Protein AF-T0DL78-F1 (afdb_monomer_lite)

Sequence (65 aa):
MKNIVRKVLAALGLVISVVYLLNPTAGVIELIPDNIPYIGNLDEAGAVMLFLSCLKILRQSYLRD

pLDDT: mean 91.89, std 6.94, range [63.91, 98.69]

Foldseek 3Di:
DVLVVLLVVLVVLLVVLVVVLVPPVVQPDDPARLPDPPCRCVVNVVSVVSNVVSVVSNVVSVVVD

Secondary structure (DSSP, 8-state):
-HHHHHHHHHHHHHHHHHHHHT-TTTTSS-SS-TTSTTTTTHHHHHHHHHHHHHHHHHHHHHTT-

Radius of gyration: 14.44 Å; chains: 1; bounding box: 37×19×36 Å

Structure (mmCIF, N/CA/C/O backbone):
data_AF-T0DL78-F1
#
_entry.id   AF-T0DL78-F1
#
loop_
_atom_site.group_PDB
_atom_site.id
_atom_site.type_symbol
_atom_site.label_atom_id
_atom_site.label_alt_id
_atom_site.label_comp_id
_atom_site.label_asym_id
_atom_site.label_entity_id
_atom_site.label_seq_id
_atom_site.pdbx_PDB_ins_code
_atom_site.Cartn_x
_atom_site.Cartn_y
_atom_site.Cartn_z
_atom_site.occupancy
_atom_site.B_iso_or_equiv
_atom_site.auth_seq_id
_atom_site.auth_comp_id
_atom_site.auth_asym_id
_atom_site.auth_atom_id
_atom_site.pdbx_PDB_model_num
ATOM 1 N N . MET A 1 1 ? -12.649 12.900 16.673 1.00 63.91 1 MET A N 1
ATOM 2 C CA . MET A 1 1 ? -11.89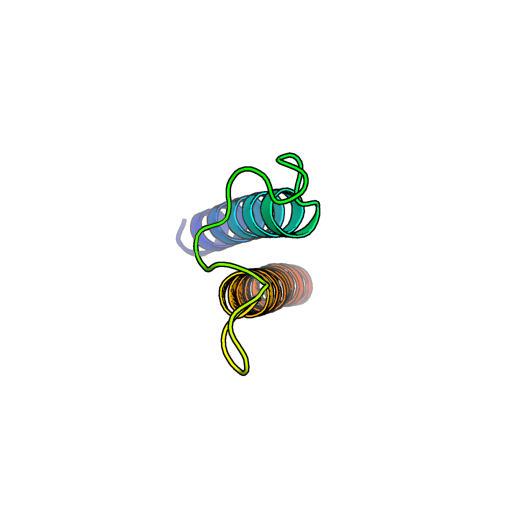7 13.454 15.517 1.00 63.91 1 MET A CA 1
ATOM 3 C C . MET A 1 1 ? -10.612 12.684 15.186 1.00 63.91 1 MET A C 1
ATOM 5 O O . MET A 1 1 ? -10.449 12.303 14.039 1.00 63.91 1 MET A O 1
ATOM 9 N N . LYS A 1 2 ? -9.715 12.368 16.136 1.00 78.44 2 LYS A N 1
ATOM 10 C CA . LYS A 1 2 ? -8.467 11.627 15.815 1.00 78.44 2 LYS A CA 1
ATOM 11 C C . LYS A 1 2 ? -8.684 10.281 15.093 1.00 78.44 2 LYS A C 1
ATOM 13 O O . LYS A 1 2 ? -7.911 9.949 14.201 1.00 78.44 2 LYS A O 1
ATOM 18 N N . ASN A 1 3 ? -9.747 9.540 15.421 1.00 84.38 3 ASN A N 1
ATOM 19 C CA . ASN A 1 3 ? -10.032 8.250 14.779 1.00 84.38 3 ASN A CA 1
ATOM 20 C C . ASN A 1 3 ? -10.541 8.399 13.338 1.00 84.38 3 ASN A C 1
ATOM 22 O O . ASN A 1 3 ? -10.094 7.651 12.477 1.00 84.38 3 ASN A O 1
ATOM 26 N N . ILE A 1 4 ? -11.407 9.383 13.048 1.00 92.81 4 ILE A N 1
ATOM 27 C CA . ILE A 1 4 ? -11.909 9.594 11.678 1.00 92.81 4 ILE A CA 1
ATOM 28 C C . ILE A 1 4 ? -10.772 10.018 10.743 1.00 92.81 4 ILE A C 1
ATOM 30 O O . ILE A 1 4 ? -10.627 9.450 9.669 1.00 92.81 4 ILE A O 1
ATOM 34 N N . VAL A 1 5 ? -9.890 10.917 11.198 1.00 94.88 5 VAL A N 1
ATOM 35 C CA . VAL A 1 5 ? -8.728 11.362 10.413 1.00 94.88 5 VAL A CA 1
ATOM 36 C C . VAL A 1 5 ? -7.806 10.185 10.093 1.00 94.88 5 VAL A C 1
ATOM 38 O O . VAL A 1 5 ? -7.398 10.023 8.950 1.00 94.88 5 VAL A O 1
ATOM 41 N N . ARG A 1 6 ? -7.529 9.308 11.068 1.00 94.69 6 ARG A N 1
ATOM 42 C CA . ARG A 1 6 ? -6.720 8.098 10.837 1.00 94.69 6 ARG A CA 1
ATOM 43 C C . ARG A 1 6 ? -7.342 7.165 9.799 1.00 94.69 6 ARG A C 1
ATOM 45 O O . ARG A 1 6 ? -6.613 6.659 8.954 1.00 94.69 6 ARG A O 1
ATOM 52 N N . LYS A 1 7 ? -8.663 6.949 9.846 1.00 95.75 7 LYS A N 1
ATOM 53 C CA . LYS A 1 7 ? -9.371 6.123 8.854 1.00 95.75 7 LYS A CA 1
ATOM 54 C C . LYS A 1 7 ? -9.289 6.744 7.458 1.00 95.75 7 LYS A C 1
ATOM 56 O O . LYS A 1 7 ? -8.959 6.042 6.512 1.00 95.75 7 LYS A O 1
ATOM 61 N N . VAL A 1 8 ? -9.519 8.054 7.342 1.00 97.31 8 VAL A N 1
ATOM 62 C CA . VAL A 1 8 ? -9.437 8.776 6.062 1.00 97.31 8 VAL A CA 1
ATOM 63 C C . VAL A 1 8 ? -8.025 8.709 5.480 1.00 97.31 8 VAL A C 1
ATOM 65 O O . VAL A 1 8 ? -7.867 8.337 4.323 1.00 97.31 8 VAL A O 1
ATOM 68 N N . LEU A 1 9 ? -6.990 8.982 6.282 1.00 97.62 9 LEU A N 1
ATOM 69 C CA . LEU A 1 9 ? -5.598 8.884 5.830 1.00 97.62 9 LEU A CA 1
ATOM 70 C C . LEU A 1 9 ? -5.227 7.458 5.407 1.00 97.62 9 LEU A C 1
ATOM 72 O O . LEU A 1 9 ? -4.552 7.278 4.399 1.00 97.62 9 LEU A O 1
ATOM 76 N N . ALA A 1 10 ? -5.687 6.442 6.141 1.00 97.56 10 ALA A N 1
ATOM 77 C CA . ALA 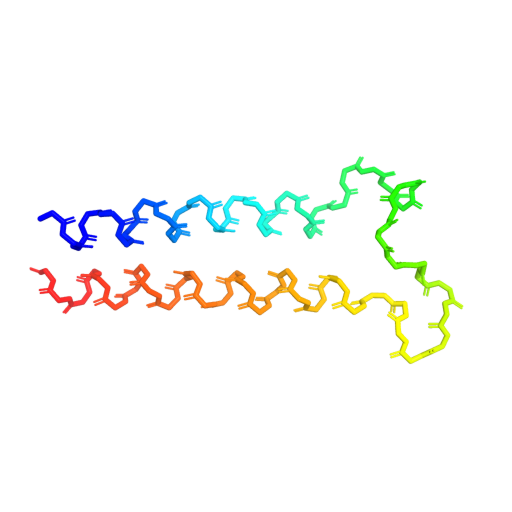A 1 10 ? -5.449 5.051 5.770 1.00 97.56 10 ALA A CA 1
ATOM 78 C C . ALA A 1 10 ? -6.170 4.664 4.467 1.00 97.56 10 ALA A C 1
ATOM 80 O O . ALA A 1 10 ? -5.588 3.975 3.636 1.00 97.56 10 ALA A O 1
ATOM 81 N N . ALA A 1 11 ? -7.401 5.133 4.253 1.00 98.06 11 ALA A N 1
ATOM 82 C CA . ALA A 1 11 ? -8.120 4.904 3.003 1.00 98.06 11 ALA A CA 1
ATOM 83 C C . ALA A 1 11 ? -7.420 5.576 1.809 1.00 98.06 11 ALA A C 1
ATOM 85 O O . ALA A 1 11 ? -7.242 4.942 0.773 1.00 98.06 11 ALA A O 1
ATOM 86 N N . LEU A 1 12 ? -6.954 6.820 1.970 1.00 98.44 12 LEU A N 1
ATOM 87 C CA . LEU A 1 12 ? -6.160 7.510 0.946 1.00 98.44 12 LEU A CA 1
ATOM 88 C C . LEU A 1 12 ? -4.851 6.767 0.650 1.00 98.44 12 LEU A C 1
ATOM 90 O O . LEU A 1 12 ? -4.520 6.557 -0.513 1.00 98.44 12 LEU A O 1
ATOM 94 N N . GLY A 1 13 ? -4.142 6.319 1.690 1.00 98.38 13 GLY A N 1
ATOM 95 C CA . GLY A 1 13 ? -2.913 5.539 1.541 1.00 98.38 13 GLY A CA 1
ATOM 96 C C . GLY A 1 13 ? -3.122 4.229 0.778 1.00 98.38 13 GLY A C 1
ATOM 97 O O . GLY A 1 13 ? -2.314 3.906 -0.084 1.00 98.38 13 GLY A O 1
ATOM 98 N N . LEU A 1 14 ? -4.235 3.518 1.011 1.00 98.25 14 LEU A N 1
ATOM 99 C CA . LEU A 1 14 ? -4.587 2.326 0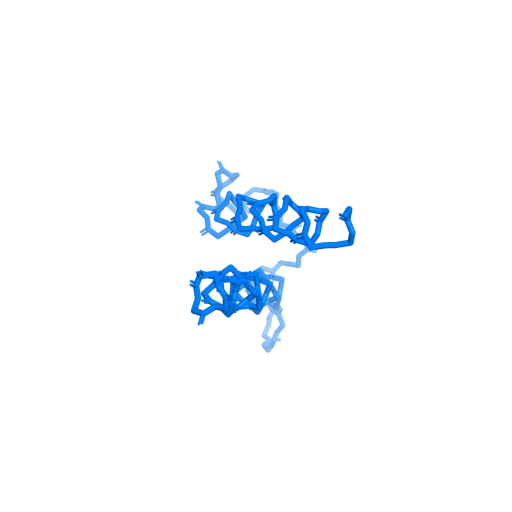.229 1.00 98.25 14 LEU A CA 1
ATOM 100 C C . LEU A 1 14 ? -4.749 2.634 -1.258 1.00 98.25 14 LEU A C 1
ATOM 102 O O . LEU A 1 14 ? -4.208 1.906 -2.085 1.00 98.25 14 LEU A O 1
ATOM 106 N N . VAL A 1 15 ? -5.482 3.698 -1.597 1.00 98.38 15 VAL A N 1
ATOM 107 C CA . VAL A 1 15 ? -5.702 4.087 -2.998 1.00 98.38 15 VAL A CA 1
ATOM 108 C C . VAL A 1 15 ? -4.374 4.423 -3.671 1.00 98.38 15 VAL A C 1
ATOM 110 O O . VAL A 1 15 ? -4.108 3.921 -4.758 1.00 98.38 15 VAL A O 1
ATOM 113 N N . ILE A 1 16 ? -3.520 5.208 -3.008 1.00 97.69 16 ILE A N 1
ATOM 114 C CA . ILE A 1 16 ? -2.198 5.581 -3.531 1.00 97.69 16 ILE A CA 1
ATOM 115 C C . ILE A 1 16 ? -1.346 4.333 -3.773 1.00 97.69 16 ILE A C 1
ATOM 117 O O . ILE A 1 16 ? -0.817 4.169 -4.868 1.00 97.69 16 ILE A O 1
ATOM 121 N N . SER A 1 17 ? -1.260 3.428 -2.793 1.00 97.94 17 SER A N 1
ATOM 122 C CA . SER A 1 17 ? -0.512 2.178 -2.945 1.00 97.94 17 SER A CA 1
ATOM 123 C C . SER A 1 17 ? -1.033 1.309 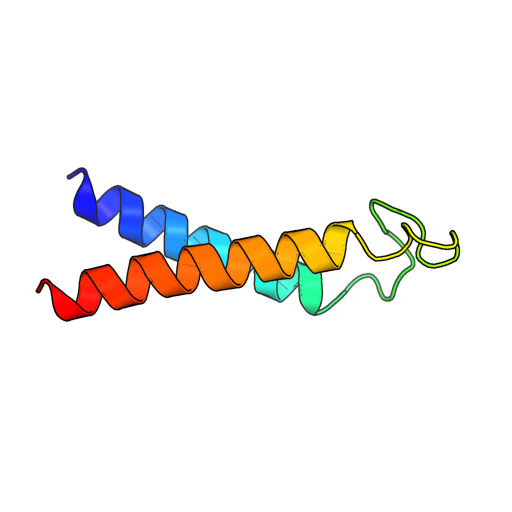-4.084 1.00 97.94 17 SER A C 1
ATOM 125 O O . SER A 1 17 ? -0.234 0.751 -4.824 1.00 97.94 17 SER A O 1
ATOM 127 N N . VAL A 1 18 ? -2.355 1.177 -4.239 1.00 97.94 18 VAL A N 1
ATOM 128 C CA . VAL A 1 18 ? -2.943 0.375 -5.323 1.00 97.94 18 VAL A CA 1
ATOM 129 C C . VAL A 1 18 ? -2.634 0.995 -6.679 1.00 97.94 18 VAL A C 1
ATOM 131 O O . VAL A 1 18 ? -2.198 0.282 -7.572 1.00 97.94 18 VAL A O 1
ATOM 134 N N . VAL A 1 19 ? -2.819 2.308 -6.836 1.00 96.31 19 VAL A N 1
ATOM 135 C CA . VAL A 1 19 ? -2.502 2.998 -8.096 1.00 96.31 19 VAL A CA 1
ATOM 136 C C . VAL A 1 19 ? -1.024 2.836 -8.441 1.00 96.31 19 VAL A C 1
ATOM 138 O O . VAL A 1 19 ? -0.709 2.576 -9.595 1.00 96.31 19 VAL A O 1
ATOM 141 N N . TYR A 1 20 ? -0.137 2.936 -7.449 1.00 94.19 20 TYR A N 1
ATOM 142 C CA . TYR A 1 20 ? 1.295 2.736 -7.645 1.00 94.19 20 TYR A CA 1
ATOM 143 C C . TYR A 1 20 ? 1.621 1.303 -8.092 1.00 94.19 20 TYR A C 1
ATOM 145 O O . TYR A 1 20 ? 2.251 1.109 -9.124 1.00 94.19 20 TYR A O 1
ATOM 153 N N . LEU A 1 21 ? 1.108 0.294 -7.379 1.00 94.88 21 LEU A N 1
ATOM 154 C CA . LEU A 1 21 ? 1.341 -1.124 -7.684 1.00 94.88 21 LEU A CA 1
ATOM 155 C C . LEU A 1 21 ? 0.698 -1.594 -8.994 1.00 94.88 21 LEU A C 1
ATOM 157 O O . LEU A 1 21 ? 1.138 -2.585 -9.567 1.00 94.88 21 LEU A O 1
ATOM 161 N N . LEU A 1 22 ? -0.348 -0.911 -9.468 1.00 95.56 22 LEU A N 1
ATOM 162 C CA . LEU A 1 22 ? -0.917 -1.168 -10.791 1.00 95.56 22 LEU A CA 1
ATOM 163 C C . LEU A 1 22 ? 0.004 -0.706 -11.928 1.00 95.56 22 LEU A C 1
ATOM 165 O O . LEU A 1 22 ? -0.240 -1.101 -13.064 1.00 95.56 22 LEU A O 1
ATOM 169 N N . ASN A 1 23 ? 1.021 0.114 -11.632 1.00 92.56 23 ASN A N 1
ATOM 170 C CA . ASN A 1 23 ? 2.001 0.637 -12.584 1.00 92.56 23 ASN A CA 1
ATOM 171 C C . ASN A 1 23 ? 1.342 1.145 -13.893 1.00 92.56 23 ASN A C 1
ATOM 173 O O . ASN A 1 23 ? 1.601 0.622 -14.979 1.00 92.56 23 ASN A O 1
ATOM 177 N N . PRO A 1 24 ? 0.445 2.156 -13.829 1.00 91.62 24 PRO A N 1
ATOM 178 C CA . PRO A 1 24 ? -0.289 2.645 -15.002 1.00 91.62 24 PRO A CA 1
ATOM 179 C C . PRO A 1 24 ? 0.619 3.297 -16.051 1.00 91.62 24 PRO A C 1
ATOM 181 O O . PRO A 1 24 ? 0.215 3.469 -17.199 1.00 91.62 24 PRO A O 1
ATOM 184 N N . THR A 1 25 ? 1.835 3.678 -15.660 1.00 90.00 25 THR A N 1
ATOM 185 C CA . THR A 1 25 ? 2.873 4.221 -16.539 1.00 90.00 25 THR A CA 1
ATOM 186 C C . THR A 1 25 ? 3.637 3.123 -17.281 1.00 90.00 25 THR A C 1
ATOM 188 O O . THR A 1 25 ? 4.465 3.458 -18.125 1.00 90.00 25 THR A O 1
ATOM 191 N N . ALA A 1 26 ? 3.349 1.841 -17.015 1.00 86.88 26 ALA A N 1
ATOM 192 C CA . ALA A 1 26 ? 3.949 0.667 -17.651 1.00 86.88 26 ALA A CA 1
ATOM 193 C C . ALA A 1 26 ? 5.490 0.685 -17.643 1.00 86.88 26 ALA A C 1
ATOM 195 O O . ALA A 1 26 ? 6.124 0.316 -18.631 1.00 86.88 26 ALA A O 1
ATOM 196 N N . GLY A 1 27 ? 6.080 1.182 -16.553 1.00 82.50 27 GLY A N 1
ATOM 197 C CA . GLY A 1 27 ? 7.531 1.311 -16.392 1.00 82.50 27 GLY A CA 1
ATOM 198 C C . GLY A 1 27 ? 8.197 2.411 -17.229 1.00 82.50 27 GLY A C 1
ATOM 199 O O . GLY A 1 27 ? 9.418 2.497 -17.306 1.00 82.50 27 GLY A O 1
ATOM 200 N N . VAL A 1 28 ? 7.419 3.295 -17.872 1.00 84.88 28 VAL A N 1
ATOM 201 C CA . VAL A 1 28 ? 7.965 4.476 -18.576 1.00 84.88 28 VAL A CA 1
ATOM 202 C C . VAL A 1 28 ? 8.386 5.567 -17.587 1.00 84.88 28 VAL A C 1
ATOM 204 O O . VAL A 1 28 ? 9.296 6.349 -17.858 1.00 84.88 28 VAL A O 1
ATOM 207 N N . ILE A 1 29 ? 7.701 5.639 -16.446 1.00 84.00 29 ILE A N 1
ATOM 208 C CA . ILE A 1 2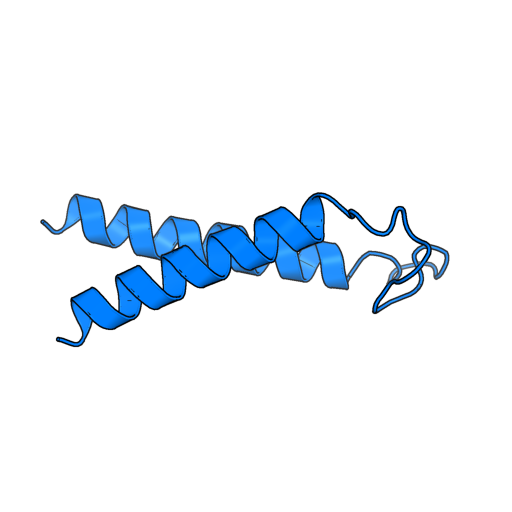9 ? 7.975 6.585 -15.366 1.00 84.00 29 ILE A CA 1
ATOM 209 C C . ILE A 1 29 ? 8.015 5.775 -14.074 1.00 84.00 29 ILE A C 1
ATOM 211 O O . ILE A 1 29 ? 6.964 5.346 -13.595 1.00 84.00 29 ILE A O 1
ATOM 215 N N . GLU A 1 30 ? 9.220 5.600 -13.539 1.00 85.00 30 GLU A N 1
ATOM 216 C CA . GLU A 1 30 ? 9.524 4.901 -12.286 1.00 85.00 30 GLU A CA 1
ATOM 217 C C . GLU A 1 30 ? 10.322 5.834 -11.372 1.00 85.00 30 GLU A C 1
ATOM 219 O O . GLU A 1 30 ? 11.042 6.720 -11.850 1.00 85.00 30 GLU A O 1
ATOM 224 N N . LEU A 1 31 ? 10.177 5.672 -10.053 1.00 86.44 31 LEU A N 1
ATOM 225 C CA . LEU A 1 31 ? 10.969 6.456 -9.105 1.00 86.44 31 LEU A CA 1
ATOM 226 C C . LEU A 1 31 ? 12.367 5.845 -8.973 1.00 86.44 31 LEU A C 1
ATOM 228 O O . LEU A 1 31 ? 13.355 6.582 -8.904 1.00 86.44 31 LEU A O 1
ATOM 232 N N . ILE A 1 32 ? 12.445 4.513 -8.968 1.00 88.38 32 ILE A N 1
ATOM 233 C CA . ILE A 1 32 ? 13.687 3.749 -8.987 1.00 88.38 32 ILE A CA 1
ATOM 234 C C . ILE A 1 32 ? 13.676 2.834 -10.217 1.00 88.38 32 ILE A C 1
ATOM 236 O O . ILE A 1 32 ? 12.736 2.074 -10.383 1.00 88.38 32 ILE A O 1
ATOM 240 N N . PRO A 1 33 ? 14.716 2.864 -11.070 1.00 85.44 33 PRO A N 1
ATOM 241 C CA . PRO A 1 33 ? 14.747 2.014 -12.254 1.00 85.44 33 PRO A CA 1
ATOM 242 C C . PRO A 1 33 ? 14.763 0.520 -11.910 1.00 85.44 33 PRO A C 1
ATOM 244 O O . PRO A 1 33 ? 15.669 0.045 -11.215 1.00 85.44 33 PRO A O 1
ATOM 247 N N . ASP A 1 34 ? 13.832 -0.231 -12.492 1.00 84.62 34 ASP A N 1
ATOM 248 C CA . ASP A 1 34 ? 13.656 -1.675 -12.287 1.00 84.62 34 ASP A CA 1
ATOM 249 C C . ASP A 1 34 ? 14.869 -2.539 -12.652 1.00 84.62 34 ASP A C 1
ATOM 251 O O . ASP A 1 34 ? 15.053 -3.650 -12.150 1.00 84.62 34 ASP A O 1
ATOM 255 N N . ASN A 1 35 ? 15.731 -2.036 -13.530 1.00 88.12 35 ASN A N 1
ATOM 256 C CA . ASN A 1 35 ? 16.878 -2.773 -14.048 1.00 88.12 35 ASN A CA 1
ATOM 257 C C . ASN A 1 35 ? 18.129 -2.698 -13.160 1.00 88.12 35 ASN A C 1
ATOM 259 O O . ASN A 1 35 ? 19.166 -3.256 -13.534 1.00 88.12 35 ASN A O 1
ATOM 263 N N . ILE A 1 36 ? 18.064 -2.035 -12.001 1.00 89.50 36 ILE A N 1
ATOM 264 C CA . ILE A 1 36 ? 19.198 -1.974 -11.081 1.00 89.50 36 ILE A CA 1
ATOM 265 C C . ILE A 1 36 ? 19.169 -3.195 -10.152 1.00 89.50 36 ILE A C 1
ATOM 267 O O . ILE A 1 36 ? 18.223 -3.362 -9.378 1.00 89.50 36 ILE A O 1
ATOM 271 N N . PRO A 1 37 ? 20.223 -4.032 -10.148 1.00 87.19 37 PRO A N 1
ATOM 272 C CA . PRO A 1 37 ? 20.311 -5.161 -9.231 1.00 87.19 37 PRO A CA 1
ATOM 273 C C . PRO A 1 37 ? 20.103 -4.731 -7.773 1.00 87.19 37 PRO A C 1
ATOM 275 O O . PRO A 1 37 ? 20.620 -3.700 -7.345 1.00 87.19 37 PRO A O 1
ATOM 278 N N . TYR A 1 38 ? 19.383 -5.551 -7.006 1.00 84.00 38 TYR A N 1
ATOM 279 C CA . TYR A 1 38 ? 19.070 -5.371 -5.578 1.00 84.00 38 TYR A CA 1
ATOM 280 C C . TYR A 1 38 ? 18.127 -4.216 -5.203 1.00 84.00 38 TYR A C 1
ATOM 282 O O . TYR A 1 38 ? 17.566 -4.275 -4.110 1.00 84.00 38 TYR A O 1
ATOM 290 N N . ILE A 1 39 ? 17.951 -3.191 -6.045 1.00 88.00 39 ILE A N 1
ATOM 291 C CA . ILE A 1 39 ? 17.183 -1.984 -5.682 1.00 88.00 39 ILE A CA 1
ATOM 292 C C . ILE A 1 39 ? 16.090 -1.580 -6.676 1.00 88.00 39 ILE A C 1
ATOM 294 O O . ILE A 1 39 ? 15.196 -0.844 -6.271 1.00 88.00 39 ILE A O 1
ATOM 298 N N . GLY A 1 40 ? 16.129 -2.041 -7.929 1.00 77.62 40 GLY A N 1
ATOM 299 C CA . GLY A 1 40 ? 15.022 -1.848 -8.865 1.00 77.62 40 GLY A CA 1
ATOM 300 C C . GLY A 1 40 ? 13.804 -2.600 -8.345 1.00 77.62 40 GLY A C 1
ATOM 301 O O . GLY A 1 40 ? 13.909 -3.805 -8.110 1.00 77.62 40 GLY A O 1
ATOM 302 N N . ASN A 1 41 ? 12.691 -1.903 -8.127 1.00 90.31 41 ASN A N 1
ATOM 303 C CA . ASN A 1 41 ? 11.476 -2.308 -7.403 1.00 90.31 41 ASN A CA 1
ATOM 304 C C . ASN A 1 41 ? 11.396 -2.008 -5.887 1.00 90.31 41 ASN A C 1
ATOM 306 O O . ASN A 1 41 ? 10.508 -2.508 -5.178 1.00 90.31 41 ASN A O 1
ATOM 310 N N . LEU A 1 42 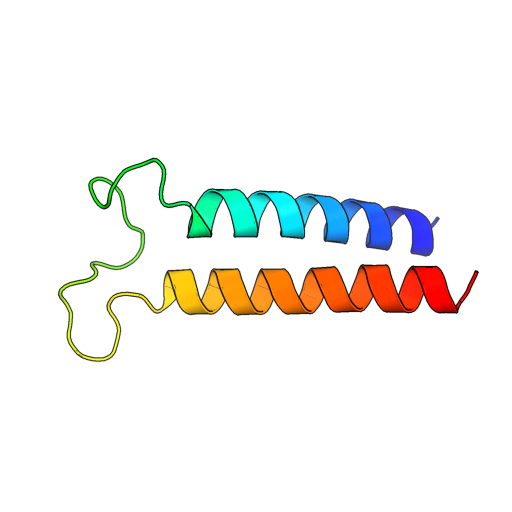? 12.341 -1.257 -5.310 1.00 93.06 42 LEU A N 1
ATOM 311 C CA . LEU A 1 42 ? 12.293 -0.953 -3.869 1.00 93.06 42 LEU A CA 1
ATOM 312 C C . LEU A 1 42 ? 11.122 -0.019 -3.509 1.00 93.06 42 LEU A C 1
ATOM 314 O O . LEU A 1 42 ? 10.568 -0.079 -2.408 1.00 93.06 42 LEU A O 1
ATOM 318 N N . ASP A 1 43 ? 10.740 0.834 -4.440 1.00 91.75 43 ASP A N 1
ATOM 319 C CA . ASP A 1 43 ? 9.592 1.721 -4.398 1.00 91.75 43 ASP A CA 1
ATOM 320 C C . ASP A 1 43 ? 8.260 0.950 -4.410 1.00 91.75 43 ASP A C 1
ATOM 322 O O . ASP A 1 43 ? 7.394 1.233 -3.576 1.00 91.75 43 ASP A O 1
ATOM 326 N N . GLU A 1 44 ? 8.126 -0.114 -5.201 1.00 94.00 44 GLU A N 1
ATOM 327 C CA . GLU A 1 44 ? 6.991 -1.049 -5.194 1.00 94.00 44 GLU A CA 1
ATOM 328 C C . GLU A 1 44 ? 6.913 -1.787 -3.860 1.00 94.00 44 GLU A C 1
ATOM 330 O O . GLU A 1 44 ? 5.840 -1.878 -3.254 1.00 94.00 44 GLU A O 1
ATOM 335 N N . ALA A 1 45 ? 8.047 -2.266 -3.337 1.00 94.19 45 ALA A N 1
ATOM 336 C CA . ALA A 1 45 ? 8.096 -2.856 -2.000 1.00 94.19 45 ALA A CA 1
ATOM 337 C C . ALA A 1 45 ? 7.634 -1.847 -0.929 1.00 94.19 45 ALA A C 1
ATOM 339 O O . ALA A 1 45 ? 6.878 -2.197 -0.014 1.00 94.19 45 ALA A O 1
ATOM 340 N N . GLY A 1 46 ? 8.019 -0.576 -1.071 1.00 95.50 46 GLY A N 1
ATOM 341 C CA . GLY A 1 46 ? 7.511 0.535 -0.269 1.00 95.50 46 GLY A CA 1
ATOM 342 C C . GLY A 1 46 ? 5.993 0.709 -0.382 1.00 95.50 46 GLY A C 1
ATOM 343 O O . GLY A 1 46 ? 5.303 0.816 0.639 1.00 95.50 46 GLY A O 1
ATOM 344 N N . ALA A 1 47 ? 5.450 0.667 -1.599 1.00 96.62 47 ALA A N 1
ATOM 345 C CA . ALA A 1 47 ? 4.016 0.750 -1.851 1.00 96.62 47 ALA A CA 1
ATOM 346 C C . ALA A 1 47 ? 3.243 -0.426 -1.228 1.00 96.62 47 ALA A C 1
ATOM 348 O O . ALA A 1 47 ? 2.179 -0.197 -0.640 1.00 96.62 47 ALA A O 1
ATOM 349 N N . VAL A 1 48 ? 3.791 -1.650 -1.250 1.00 97.88 48 VAL A N 1
ATOM 350 C CA . VAL A 1 48 ? 3.236 -2.819 -0.537 1.00 97.88 48 VAL A CA 1
ATOM 351 C C . VAL A 1 48 ? 3.250 -2.603 0.977 1.00 97.88 48 VAL A C 1
ATOM 353 O O . VAL A 1 48 ? 2.246 -2.852 1.649 1.00 97.88 48 VAL A O 1
ATOM 356 N N . MET A 1 49 ? 4.356 -2.113 1.544 1.00 98.31 49 MET A N 1
ATOM 357 C CA . MET A 1 49 ? 4.433 -1.832 2.982 1.00 98.31 49 MET A CA 1
ATOM 358 C C . MET A 1 49 ? 3.410 -0.777 3.414 1.00 98.31 49 MET A C 1
ATOM 360 O O . MET A 1 49 ? 2.761 -0.936 4.457 1.00 98.31 49 MET A O 1
ATOM 364 N N . LEU A 1 50 ? 3.226 0.272 2.607 1.00 98.38 50 LEU A N 1
ATOM 365 C CA . LEU A 1 50 ? 2.195 1.282 2.827 1.00 98.38 50 LEU A CA 1
ATOM 366 C C . LEU A 1 50 ? 0.794 0.655 2.765 1.00 98.38 50 LEU A C 1
ATOM 368 O O . LEU A 1 50 ? 0.010 0.840 3.699 1.00 98.38 50 LEU A O 1
ATOM 372 N N . PHE A 1 51 ? 0.514 -0.165 1.746 1.00 98.69 51 PHE A N 1
ATOM 373 C CA . PHE A 1 51 ? -0.765 -0.860 1.582 1.00 98.69 51 PHE A CA 1
ATOM 374 C C . PHE A 1 51 ? -1.115 -1.693 2.819 1.00 98.69 51 PHE A C 1
ATOM 376 O O . PHE A 1 51 ? -2.181 -1.522 3.417 1.00 98.69 51 PHE A O 1
ATOM 383 N N . LEU A 1 52 ? -0.194 -2.557 3.254 1.00 98.62 52 LEU A N 1
ATOM 384 C CA . LEU A 1 52 ? -0.396 -3.438 4.407 1.00 98.62 52 LEU A CA 1
ATOM 385 C C . LEU A 1 52 ? -0.573 -2.647 5.708 1.00 98.62 52 LEU A C 1
ATOM 387 O O . LEU A 1 52 ? -1.405 -3.001 6.550 1.00 98.62 52 LEU A O 1
ATOM 391 N N . SER A 1 53 ? 0.171 -1.553 5.871 1.00 98.31 53 SER A N 1
ATOM 392 C CA . SER A 1 53 ? 0.068 -0.677 7.041 1.00 98.31 53 SER A CA 1
ATOM 393 C C . SER A 1 53 ? -1.291 0.021 7.106 1.00 98.31 53 SER A C 1
ATOM 395 O O . SER A 1 53 ? -1.949 0.010 8.152 1.00 98.31 53 SER A O 1
ATOM 397 N N . CYS A 1 54 ? -1.758 0.571 5.986 1.00 98.31 54 CYS A N 1
ATOM 398 C CA . CYS A 1 54 ? -3.064 1.211 5.882 1.00 98.31 54 CYS A CA 1
ATOM 399 C C . CYS A 1 54 ? -4.210 0.207 6.075 1.00 98.31 54 CYS A C 1
ATOM 401 O O . CYS A 1 54 ? -5.136 0.472 6.850 1.00 98.31 54 CYS A O 1
ATOM 403 N N . LEU A 1 55 ? -4.111 -0.982 5.473 1.00 98.12 55 LEU A N 1
ATOM 404 C CA . LEU A 1 55 ? -5.077 -2.064 5.663 1.00 98.12 55 LEU A CA 1
ATOM 405 C C . LEU A 1 55 ? -5.172 -2.481 7.136 1.00 98.12 55 LEU A C 1
ATOM 407 O O . LEU A 1 55 ? -6.268 -2.624 7.681 1.00 98.12 55 LEU A O 1
ATOM 411 N N . LYS A 1 56 ? -4.028 -2.616 7.819 1.00 97.69 56 LYS A N 1
ATOM 412 C CA . LYS A 1 56 ? -3.975 -2.922 9.255 1.00 97.69 56 LYS A CA 1
ATOM 413 C C . LYS A 1 56 ? -4.693 -1.858 10.089 1.00 97.69 56 LYS A C 1
ATOM 415 O O . LYS A 1 56 ? -5.432 -2.229 11.003 1.00 97.69 56 LYS A O 1
ATOM 420 N N . ILE A 1 57 ? -4.509 -0.570 9.786 1.00 96.19 57 ILE A N 1
ATOM 421 C CA . ILE A 1 57 ? -5.176 0.536 10.495 1.00 96.19 57 ILE A CA 1
ATOM 422 C C . ILE A 1 57 ? -6.697 0.463 10.322 1.00 96.19 57 ILE A C 1
ATOM 424 O O . ILE A 1 57 ? -7.426 0.578 11.312 1.00 96.19 57 ILE A O 1
ATOM 428 N N . LEU A 1 58 ? -7.185 0.244 9.097 1.00 95.88 58 LEU A N 1
ATOM 429 C CA . LEU A 1 58 ? -8.623 0.129 8.836 1.00 95.88 58 LEU A CA 1
ATOM 430 C C . LEU A 1 58 ? -9.222 -1.110 9.502 1.00 95.88 58 LEU A C 1
ATOM 432 O O . LEU A 1 58 ? -10.231 -0.998 10.193 1.00 95.88 58 LEU A O 1
ATOM 436 N N . ARG A 1 59 ? -8.553 -2.264 9.408 1.00 96.38 59 ARG A N 1
ATOM 437 C CA . ARG A 1 59 ? -8.981 -3.494 10.090 1.00 96.38 59 ARG A CA 1
ATOM 438 C C . ARG A 1 59 ? -9.083 -3.299 11.602 1.00 96.38 59 ARG A C 1
ATOM 440 O O . ARG A 1 59 ? -10.078 -3.662 12.213 1.00 96.38 59 ARG A O 1
ATOM 447 N N . GLN A 1 60 ? -8.058 -2.716 12.225 1.00 94.12 60 GLN A N 1
ATOM 448 C CA . GLN A 1 60 ? -8.074 -2.441 13.665 1.00 94.12 60 GLN A CA 1
ATOM 449 C C . GLN A 1 60 ? -9.117 -1.397 14.066 1.00 94.12 60 GLN A C 1
ATOM 451 O O . GLN A 1 60 ? -9.474 -1.323 15.239 1.00 94.12 60 GLN A O 1
ATOM 456 N N . SER A 1 61 ? -9.512 -0.529 13.139 1.00 90.62 61 SER A N 1
ATOM 457 C CA . SER A 1 61 ? -10.582 0.434 13.367 1.00 90.62 61 SER A CA 1
ATOM 458 C C . SER A 1 61 ? -11.935 -0.267 13.367 1.00 90.62 61 SER A C 1
ATOM 460 O O . SER A 1 61 ? -12.700 -0.052 14.289 1.00 90.62 61 SER A O 1
ATOM 462 N N . TYR A 1 62 ? -12.173 -1.159 12.401 1.00 90.12 62 TYR A N 1
ATOM 463 C CA . TYR A 1 62 ? -13.392 -1.964 12.316 1.00 90.12 62 TYR A CA 1
ATOM 464 C C . TYR A 1 62 ? -13.599 -2.875 13.534 1.00 90.12 62 TYR A C 1
ATOM 466 O O . TYR A 1 62 ? -14.704 -2.981 14.029 1.00 90.12 62 TYR A O 1
ATOM 474 N N . LEU A 1 63 ? -12.537 -3.502 14.052 1.00 92.31 63 LEU A N 1
ATOM 475 C CA . LEU A 1 63 ? -12.629 -4.383 15.230 1.00 92.31 63 LEU A CA 1
ATOM 476 C C . LEU A 1 63 ? -12.827 -3.643 16.567 1.00 92.31 63 LEU A C 1
ATOM 478 O O . LEU A 1 63 ? -12.970 -4.293 17.598 1.00 92.31 63 LEU A O 1
ATOM 482 N N . ARG A 1 64 ? -12.710 -2.310 16.579 1.00 84.69 64 ARG A N 1
ATOM 483 C CA . ARG A 1 64 ? -12.830 -1.478 17.789 1.00 84.69 64 ARG A CA 1
ATOM 484 C C . ARG A 1 64 ? -14.144 -0.704 17.862 1.00 84.69 64 ARG A C 1
ATOM 486 O O . ARG A 1 64 ? -14.382 -0.081 18.896 1.00 84.69 64 ARG A O 1
ATOM 493 N N . ASP A 1 65 ? -14.916 -0.713 16.782 1.00 73.00 65 ASP A N 1
ATOM 494 C CA . ASP A 1 65 ? -16.272 -0.169 16.711 1.00 73.00 65 ASP A CA 1
ATOM 495 C C . ASP A 1 65 ? -17.280 -1.314 16.910 1.00 73.00 65 ASP A C 1
ATOM 497 O O . ASP A 1 65 ? -18.346 -1.046 17.505 1.00 73.00 65 ASP A O 1
#